Protein AF-A0A6A1VA29-F1 (afdb_monomer_lite)

InterPro domains:
  IPR002156 Ribonuclease H domain [PF13456] (12-75)

Radius of gyration: 12.93 Å; chains: 1; bounding box: 32×29×26 Å

Foldseek 3Di:
DDDDDDPFWDKQKEFAADPPPRDGPDMDIDIGGDDDPVVSPLVNQVRNVVVCVVVVQQAEEAEDCDPVSQVVDVVVDDPRYHYDYD

pLDDT: mean 78.55, std 12.84, range [26.84, 91.81]

Sequence (86 aa):
MDIAIRETFRVAAAVLRNTHHGVAVGAVVQKVAATLPVEGEALAAQLGAAEAKKCEWRQVVLESDSVQVVRAVNSFPRWWISVSAT

Structure (mmCIF, N/CA/C/O backbone):
data_AF-A0A6A1VA29-F1
#
_entry.id   AF-A0A6A1VA29-F1
#
loop_
_atom_site.group_PDB
_atom_site.id
_atom_site.type_symbol
_atom_site.label_atom_id
_atom_site.label_alt_id
_atom_site.label_comp_id
_atom_site.label_asym_id
_atom_site.label_entity_id
_atom_site.label_seq_id
_atom_site.pdbx_PDB_ins_code
_atom_site.Cartn_x
_atom_site.Cartn_y
_atom_site.Cartn_z
_atom_site.occupancy
_atom_site.B_iso_or_equiv
_atom_site.auth_seq_id
_atom_site.auth_comp_id
_atom_site.auth_asym_id
_atom_site.auth_atom_id
_atom_site.pdbx_PDB_model_num
ATOM 1 N N . MET A 1 1 ? 2.443 15.480 -1.757 1.00 26.84 1 MET A N 1
ATOM 2 C CA . MET A 1 1 ? 1.645 16.139 -0.707 1.00 26.84 1 MET A CA 1
ATOM 3 C C . MET A 1 1 ? 0.190 15.912 -1.070 1.00 26.84 1 MET A C 1
ATOM 5 O O . MET A 1 1 ? -0.214 16.398 -2.116 1.00 26.84 1 MET A O 1
ATOM 9 N N . ASP A 1 2 ? -0.544 15.116 -0.292 1.00 38.31 2 ASP A N 1
ATOM 10 C CA . ASP A 1 2 ? -1.972 14.860 -0.524 1.00 38.31 2 ASP A CA 1
ATOM 11 C C . ASP A 1 2 ? -2.770 15.614 0.547 1.00 38.31 2 ASP A C 1
ATOM 13 O O . ASP A 1 2 ? -2.609 15.362 1.740 1.00 38.31 2 ASP A O 1
ATOM 17 N N . ILE A 1 3 ? -3.582 16.591 0.134 1.00 28.66 3 ILE A N 1
ATOM 18 C CA . ILE A 1 3 ? -4.493 17.321 1.026 1.00 28.66 3 ILE A CA 1
ATOM 19 C C . ILE A 1 3 ? -5.917 16.887 0.677 1.00 28.66 3 ILE A C 1
ATOM 21 O O . ILE A 1 3 ? -6.458 17.288 -0.351 1.00 28.66 3 ILE A O 1
ATOM 25 N N . ALA A 1 4 ? -6.543 16.095 1.551 1.00 50.03 4 ALA A N 1
ATOM 26 C CA . ALA A 1 4 ? -7.962 15.755 1.467 1.00 50.03 4 ALA A CA 1
ATOM 27 C C . ALA A 1 4 ? -8.682 16.161 2.765 1.00 50.03 4 ALA A C 1
ATOM 29 O O . ALA A 1 4 ? -8.528 15.521 3.805 1.00 50.03 4 ALA A O 1
ATOM 30 N N . ILE A 1 5 ? -9.483 17.230 2.698 1.00 47.31 5 ILE A N 1
ATOM 31 C CA . ILE A 1 5 ? -10.348 17.692 3.796 1.00 47.31 5 ILE A CA 1
ATOM 32 C C . ILE A 1 5 ? -11.767 17.167 3.541 1.00 47.31 5 ILE A C 1
ATOM 34 O O . ILE A 1 5 ? -12.459 17.620 2.627 1.00 47.31 5 ILE A O 1
ATOM 38 N N . ARG A 1 6 ? -12.200 16.180 4.332 1.00 60.16 6 ARG A N 1
ATOM 39 C CA . ARG A 1 6 ? -13.570 15.643 4.350 1.00 60.16 6 ARG A CA 1
ATOM 40 C C . ARG A 1 6 ? -13.940 15.329 5.799 1.00 60.16 6 ARG A C 1
ATOM 42 O O . ARG A 1 6 ? -13.215 14.610 6.473 1.00 60.16 6 ARG A O 1
ATOM 49 N N . GLU A 1 7 ? -15.059 15.869 6.271 1.00 61.12 7 GLU A N 1
ATOM 50 C CA . GLU A 1 7 ? -15.452 15.807 7.690 1.00 61.12 7 GLU A CA 1
ATOM 51 C C . GLU A 1 7 ? -15.902 14.412 8.149 1.00 61.12 7 GLU A C 1
ATOM 53 O O . GLU A 1 7 ? -15.871 14.108 9.336 1.00 61.12 7 GLU A O 1
ATOM 58 N N . THR A 1 8 ? -16.305 13.541 7.220 1.00 74.62 8 THR A N 1
ATOM 59 C CA . THR A 1 8 ? -17.000 12.283 7.543 1.00 74.62 8 THR A CA 1
ATOM 60 C C . THR A 1 8 ? -16.243 11.017 7.151 1.00 74.62 8 THR A C 1
ATOM 62 O O . THR A 1 8 ? -16.671 9.916 7.495 1.00 74.62 8 THR A O 1
ATOM 65 N N . PHE A 1 9 ? -15.134 11.132 6.419 1.00 74.94 9 PHE A N 1
ATOM 66 C CA . PHE A 1 9 ? -14.366 9.978 5.960 1.00 74.94 9 PHE A CA 1
ATOM 67 C C . PHE A 1 9 ? -12.906 10.331 5.700 1.00 74.94 9 PHE A C 1
ATOM 69 O O . PHE A 1 9 ? -12.566 11.477 5.410 1.00 74.94 9 PHE A O 1
ATOM 76 N N . ARG A 1 10 ? -12.050 9.313 5.755 1.00 75.50 10 ARG A N 1
ATOM 77 C CA . ARG A 1 10 ? -10.646 9.395 5.347 1.00 75.50 10 ARG A CA 1
ATOM 78 C C . ARG A 1 10 ? -10.445 8.599 4.059 1.00 75.50 10 ARG A C 1
ATOM 80 O O . ARG A 1 10 ? -11.309 7.825 3.638 1.00 75.50 10 ARG A O 1
ATOM 87 N N . VAL A 1 11 ? -9.311 8.820 3.409 1.00 80.56 11 VAL A N 1
ATOM 88 C CA . VAL A 1 11 ? -8.926 8.111 2.191 1.00 80.56 11 VAL A CA 1
ATOM 89 C C . VAL A 1 11 ? -7.573 7.468 2.442 1.00 80.56 11 VAL A C 1
ATOM 91 O O . VAL A 1 11 ? -6.627 8.161 2.798 1.00 80.56 11 VAL A O 1
ATOM 94 N N . ALA A 1 12 ? -7.500 6.152 2.264 1.00 82.56 12 ALA A N 1
ATOM 95 C CA . ALA A 1 12 ? -6.239 5.436 2.194 1.00 82.56 12 ALA A CA 1
ATOM 96 C C . ALA A 1 12 ? -5.849 5.329 0.719 1.00 82.56 12 ALA A C 1
ATOM 98 O O . ALA A 1 12 ? -6.624 4.820 -0.095 1.00 82.56 12 ALA A O 1
ATOM 99 N N . ALA A 1 13 ? -4.672 5.836 0.375 1.00 85.56 13 ALA A N 1
ATOM 100 C CA . ALA A 1 13 ? -4.157 5.824 -0.983 1.00 85.56 13 ALA A CA 1
ATOM 101 C C . ALA A 1 13 ? -2.739 5.262 -0.988 1.00 85.56 13 ALA A C 1
ATOM 103 O O . ALA A 1 13 ? -1.933 5.587 -0.119 1.00 85.56 13 ALA A O 1
ATOM 104 N N . ALA A 1 14 ? -2.434 4.434 -1.981 1.00 87.56 14 ALA A N 1
ATOM 105 C CA . ALA A 1 14 ? -1.083 3.970 -2.244 1.00 87.56 14 ALA A CA 1
ATOM 106 C C . ALA A 1 14 ? -0.760 4.153 -3.723 1.00 87.56 14 ALA A C 1
ATOM 108 O O . ALA A 1 14 ? -1.564 3.816 -4.592 1.00 87.56 14 ALA A O 1
ATOM 109 N N . VAL A 1 15 ? 0.433 4.676 -3.996 1.00 90.00 15 VAL A N 1
ATOM 110 C CA . VAL A 1 15 ? 0.953 4.881 -5.349 1.00 90.00 15 VAL A CA 1
ATOM 111 C C . VAL A 1 15 ? 2.165 3.986 -5.532 1.00 90.00 15 VAL A C 1
ATOM 113 O O . VAL A 1 15 ? 3.116 4.043 -4.753 1.00 90.00 15 VAL A O 1
ATOM 116 N N . LEU A 1 16 ? 2.139 3.171 -6.579 1.00 90.00 16 LEU A N 1
ATOM 117 C CA . LEU A 1 16 ? 3.253 2.325 -6.965 1.00 90.00 16 LEU A CA 1
ATOM 118 C C . LEU A 1 16 ? 4.135 3.127 -7.906 1.00 90.00 16 LEU A C 1
ATOM 12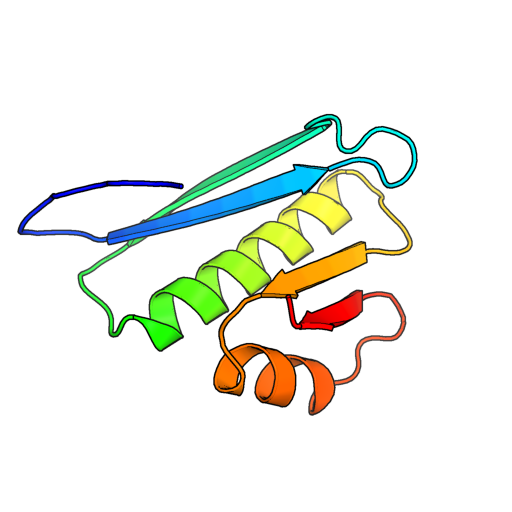0 O O . LEU A 1 16 ? 3.674 3.598 -8.946 1.00 90.00 16 LEU A O 1
ATOM 124 N N . ARG A 1 17 ? 5.406 3.271 -7.545 1.00 91.06 17 ARG A N 1
ATOM 125 C CA . ARG A 1 17 ? 6.404 3.962 -8.358 1.00 91.06 17 ARG A CA 1
ATOM 126 C C . ARG A 1 17 ? 7.472 2.977 -8.798 1.00 91.06 17 ARG A C 1
ATOM 128 O O . ARG A 1 17 ? 7.875 2.114 -8.021 1.00 91.06 17 ARG A O 1
ATOM 135 N N . ASN A 1 18 ? 7.929 3.098 -10.040 1.00 87.62 18 ASN A N 1
ATOM 136 C CA . ASN A 1 18 ? 9.091 2.336 -10.477 1.00 87.62 18 ASN A CA 1
ATOM 137 C C . ASN A 1 18 ? 10.370 2.883 -9.822 1.00 87.62 18 ASN A C 1
ATOM 139 O O . ASN A 1 18 ? 10.500 4.077 -9.560 1.00 87.62 18 ASN A O 1
ATOM 143 N N . THR A 1 19 ? 11.331 2.001 -9.563 1.00 83.19 19 THR A N 1
ATOM 144 C CA . THR A 1 19 ? 12.553 2.357 -8.827 1.00 83.19 19 THR A CA 1
ATOM 145 C C . THR A 1 19 ? 13.499 3.243 -9.639 1.00 83.19 19 THR A C 1
ATOM 147 O O . THR A 1 19 ? 14.246 4.027 -9.073 1.00 83.19 19 THR A O 1
ATOM 150 N N . HIS A 1 20 ? 13.484 3.122 -10.970 1.00 82.44 20 HIS A N 1
ATOM 151 C CA . HIS A 1 20 ? 14.473 3.773 -11.835 1.00 82.44 20 HIS A CA 1
ATOM 152 C C . HIS A 1 20 ? 14.191 5.260 -12.084 1.00 82.44 20 HIS A C 1
ATOM 154 O O . HIS A 1 20 ? 15.122 6.051 -12.201 1.00 82.44 20 HIS A O 1
ATOM 160 N N . HIS A 1 21 ? 12.915 5.643 -12.179 1.00 85.25 21 HIS A N 1
ATOM 161 C CA . HIS A 1 21 ? 12.516 7.003 -12.553 1.00 85.25 21 HIS A CA 1
ATOM 162 C C . HIS A 1 21 ? 11.473 7.608 -11.605 1.00 85.25 21 HIS A C 1
ATOM 164 O O . HIS A 1 21 ? 11.031 8.732 -11.829 1.00 85.25 21 HIS A O 1
ATOM 170 N N . GLY A 1 22 ? 11.042 6.873 -10.572 1.00 85.62 22 GLY A N 1
ATOM 171 C CA . GLY A 1 22 ? 9.978 7.311 -9.668 1.00 85.62 22 GLY A CA 1
ATOM 172 C C . GLY A 1 22 ? 8.618 7.468 -10.356 1.00 85.62 22 GLY A C 1
ATOM 173 O O . GLY A 1 22 ? 7.719 8.089 -9.791 1.00 85.62 22 GLY A O 1
ATOM 174 N N . VAL A 1 23 ? 8.454 6.932 -11.571 1.00 91.81 23 VAL A N 1
ATOM 175 C CA . VAL A 1 23 ? 7.230 7.090 -12.367 1.00 91.81 23 VAL A CA 1
ATOM 176 C C . VAL A 1 23 ? 6.124 6.259 -11.737 1.00 91.81 23 VAL A C 1
ATOM 178 O O . VAL A 1 23 ? 6.328 5.079 -11.445 1.00 91.81 23 VAL A O 1
ATOM 181 N N . ALA A 1 24 ? 4.953 6.867 -11.550 1.00 91.00 24 ALA A N 1
ATOM 182 C CA . ALA A 1 24 ? 3.769 6.160 -11.089 1.00 91.00 24 ALA A CA 1
ATOM 183 C C . ALA A 1 24 ? 3.342 5.116 -12.134 1.00 91.00 24 ALA A C 1
ATOM 185 O O . ALA A 1 24 ? 3.015 5.457 -13.268 1.00 91.00 24 ALA A O 1
ATOM 186 N N . VAL A 1 25 ? 3.359 3.843 -11.744 1.00 90.88 25 VAL A N 1
ATOM 187 C CA . VAL A 1 25 ? 2.968 2.691 -12.577 1.00 90.88 25 VAL A CA 1
ATOM 188 C C . VAL A 1 25 ? 1.634 2.085 -12.143 1.00 90.88 25 VAL A C 1
ATOM 190 O O . VAL A 1 25 ? 1.100 1.211 -12.818 1.00 90.88 25 VAL A O 1
ATOM 193 N N . GLY A 1 26 ? 1.086 2.551 -11.022 1.00 88.31 26 GLY A N 1
ATOM 194 C CA . GLY A 1 26 ? -0.208 2.132 -10.507 1.00 88.31 26 GLY A CA 1
ATOM 195 C C . GLY A 1 26 ? -0.605 2.943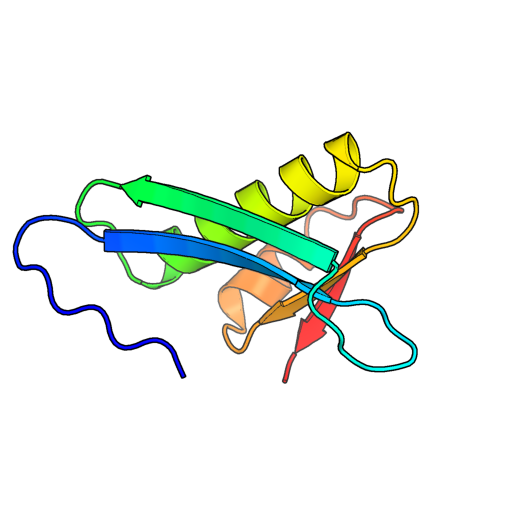 -9.282 1.00 88.31 26 GLY A C 1
ATOM 196 O O . GLY A 1 26 ? 0.232 3.587 -8.645 1.00 88.31 26 GLY A O 1
ATOM 197 N N . ALA A 1 27 ? -1.889 2.911 -8.950 1.00 91.31 27 ALA A N 1
ATOM 198 C CA . ALA A 1 27 ? -2.409 3.504 -7.731 1.00 91.31 27 ALA A CA 1
ATOM 199 C C . ALA A 1 27 ? -3.661 2.756 -7.279 1.00 91.31 27 ALA A C 1
ATOM 201 O O . ALA A 1 27 ? -4.442 2.275 -8.098 1.00 91.31 27 ALA A O 1
ATOM 202 N N . VAL A 1 28 ? -3.865 2.702 -5.969 1.00 90.06 28 VAL A N 1
ATOM 203 C CA . VAL A 1 28 ? -5.081 2.174 -5.355 1.00 90.06 28 VAL A CA 1
ATOM 204 C C . VAL A 1 28 ? -5.568 3.155 -4.305 1.00 90.06 28 VAL A C 1
ATOM 206 O O . VAL A 1 28 ? -4.778 3.730 -3.556 1.00 90.06 28 VAL A O 1
ATOM 209 N N . VAL A 1 29 ? -6.881 3.359 -4.268 1.00 90.06 29 VAL A N 1
ATOM 210 C CA . VAL A 1 29 ? -7.532 4.290 -3.351 1.00 90.06 29 VAL A CA 1
ATOM 211 C C . VAL A 1 29 ? -8.748 3.612 -2.743 1.00 90.06 29 VAL A C 1
ATOM 213 O O . VAL A 1 29 ? -9.554 3.010 -3.453 1.00 90.06 29 VAL A O 1
ATOM 216 N N . GLN A 1 30 ? -8.904 3.740 -1.430 1.00 86.94 30 GLN A N 1
ATOM 217 C CA . GLN A 1 30 ? -10.080 3.270 -0.715 1.00 86.94 30 GLN A CA 1
ATOM 218 C C . GLN A 1 30 ? -10.602 4.353 0.227 1.00 86.94 30 GLN A C 1
ATOM 220 O O . GLN A 1 30 ? -9.867 4.933 1.027 1.00 86.94 30 GLN A O 1
ATOM 225 N N . LYS A 1 31 ? -11.911 4.600 0.151 1.00 86.44 31 LYS A N 1
ATOM 226 C CA . LYS A 1 31 ? -12.632 5.401 1.140 1.00 86.44 31 LYS A CA 1
ATOM 227 C C . LYS A 1 31 ? -12.805 4.581 2.415 1.00 86.44 31 LYS A C 1
ATOM 229 O O . LYS A 1 31 ? -13.316 3.465 2.349 1.00 86.44 31 LYS A O 1
ATOM 234 N N . VAL A 1 32 ? -12.463 5.161 3.559 1.00 79.94 32 VAL A N 1
ATOM 235 C CA . VAL A 1 32 ? -12.642 4.527 4.867 1.00 79.94 32 VAL A CA 1
ATOM 236 C C . VAL A 1 32 ? -13.369 5.421 5.853 1.00 79.94 32 VAL A C 1
ATOM 238 O O . VAL A 1 32 ? -13.381 6.647 5.719 1.00 79.94 32 VAL A O 1
ATOM 241 N N . ALA A 1 33 ? -14.008 4.787 6.839 1.00 80.12 33 ALA A N 1
ATOM 242 C CA . ALA A 1 33 ? -14.563 5.490 7.989 1.00 80.12 33 ALA A CA 1
ATOM 243 C C . ALA A 1 33 ? -13.471 6.335 8.666 1.00 80.12 33 ALA A C 1
ATOM 245 O O . ALA A 1 33 ? -12.281 6.097 8.463 1.00 80.12 33 ALA A O 1
ATOM 246 N N . ALA A 1 34 ? -13.863 7.352 9.433 1.00 64.31 34 ALA A N 1
ATOM 247 C CA . ALA A 1 34 ? -12.906 8.178 10.157 1.00 64.31 34 ALA A CA 1
ATOM 248 C C . ALA A 1 34 ? -12.132 7.327 11.185 1.00 64.31 34 ALA A C 1
ATOM 250 O O . ALA A 1 34 ? -12.626 7.058 12.274 1.00 64.31 34 ALA A O 1
ATOM 251 N N . THR A 1 35 ? -10.936 6.886 10.801 1.00 68.69 35 THR A N 1
ATOM 252 C CA . THR A 1 35 ? -9.982 6.142 11.629 1.00 68.69 35 THR A CA 1
ATOM 253 C C . THR A 1 35 ? -8.909 7.080 12.184 1.00 68.69 35 THR A C 1
ATOM 255 O O . THR A 1 35 ? -8.783 8.233 11.749 1.00 68.69 35 THR A O 1
AT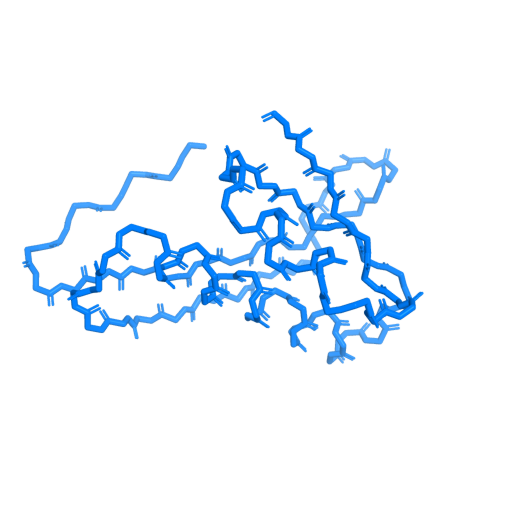OM 258 N N . LEU A 1 36 ? -8.111 6.594 13.139 1.00 77.62 36 LEU A N 1
ATOM 259 C CA . LEU A 1 36 ? -6.904 7.293 13.579 1.00 77.62 36 LEU A CA 1
ATOM 260 C C . LEU A 1 36 ? -5.917 7.438 12.398 1.00 77.62 36 LEU A C 1
ATOM 262 O O . LEU A 1 36 ? -5.903 6.581 11.511 1.00 77.62 36 LEU A O 1
ATOM 266 N N . PRO A 1 37 ? -5.064 8.483 12.366 1.00 75.88 37 PRO A N 1
ATOM 267 C CA . PRO A 1 37 ? -4.087 8.675 11.287 1.00 75.88 37 PRO A CA 1
ATOM 268 C C . PRO A 1 37 ? -3.221 7.435 11.014 1.00 75.88 37 PRO A C 1
ATOM 270 O O . PRO A 1 37 ? -3.143 6.980 9.875 1.00 75.88 37 PRO A O 1
ATOM 273 N N . VAL A 1 38 ? -2.693 6.814 12.074 1.00 79.69 38 VAL A N 1
ATOM 274 C CA . VAL A 1 38 ? -1.859 5.601 11.991 1.00 79.69 38 VAL A CA 1
ATOM 275 C C . VAL A 1 38 ? -2.598 4.400 11.387 1.00 79.69 38 VAL A C 1
ATOM 277 O O . VAL A 1 38 ? -2.010 3.596 10.668 1.00 79.69 38 VAL A O 1
ATOM 280 N N . GLU A 1 39 ? -3.905 4.280 11.630 1.00 77.56 39 GLU A N 1
ATOM 281 C CA . GLU A 1 39 ? -4.732 3.220 11.043 1.00 77.56 39 GLU A CA 1
ATOM 282 C C . GLU A 1 39 ? -4.931 3.457 9.541 1.00 77.56 39 GLU A C 1
ATOM 284 O O . GLU A 1 39 ? -4.933 2.509 8.756 1.00 77.56 39 GLU A O 1
ATOM 289 N N . GLY A 1 40 ? -5.048 4.724 9.128 1.00 79.75 40 GLY A N 1
ATOM 290 C CA . GLY A 1 40 ? -5.117 5.111 7.720 1.00 79.75 40 GLY A CA 1
ATOM 291 C C . GLY A 1 40 ? -3.827 4.794 6.961 1.00 79.75 40 GLY A C 1
ATOM 292 O O . GLY A 1 40 ? -3.882 4.253 5.858 1.00 79.75 40 GLY A O 1
ATOM 293 N N . GLU A 1 41 ? -2.671 5.065 7.566 1.00 81.50 41 GLU A N 1
ATOM 294 C CA . GLU A 1 41 ? -1.356 4.745 6.995 1.00 81.50 41 GLU A CA 1
ATOM 295 C C . GLU A 1 41 ? -1.120 3.231 6.917 1.00 81.50 41 GLU A C 1
ATOM 297 O O . GLU A 1 41 ? -0.678 2.721 5.886 1.00 81.50 41 GLU A O 1
ATOM 302 N N . ALA A 1 42 ? -1.471 2.487 7.972 1.00 81.56 42 ALA A N 1
ATOM 303 C CA . ALA A 1 42 ? -1.394 1.028 7.971 1.00 81.56 42 ALA A CA 1
ATOM 304 C C . ALA A 1 42 ? -2.291 0.414 6.882 1.00 81.56 42 ALA A C 1
ATOM 306 O O . ALA A 1 42 ? -1.887 -0.522 6.186 1.00 81.56 42 ALA A O 1
ATOM 307 N N . LEU A 1 43 ? -3.489 0.969 6.683 1.00 84.44 43 LEU A N 1
ATOM 308 C CA . LEU A 1 43 ? -4.382 0.532 5.619 1.00 84.44 43 LEU A CA 1
ATOM 309 C C . LEU A 1 43 ? -3.843 0.885 4.228 1.00 84.44 43 LEU A C 1
ATOM 311 O O . LEU A 1 43 ? -3.899 0.050 3.326 1.00 84.44 43 LEU A O 1
ATOM 315 N N . ALA A 1 44 ? -3.300 2.089 4.042 1.00 85.56 44 ALA A N 1
ATOM 316 C CA . ALA A 1 44 ? -2.654 2.483 2.793 1.00 85.56 44 ALA A CA 1
ATOM 317 C C . ALA A 1 44 ? -1.499 1.530 2.450 1.00 85.56 44 ALA A C 1
ATOM 319 O O . ALA A 1 44 ? -1.409 1.043 1.322 1.00 85.56 44 ALA A O 1
ATOM 320 N N . ALA A 1 45 ? -0.683 1.172 3.443 1.00 84.75 45 ALA A N 1
ATOM 321 C CA . ALA A 1 45 ? 0.383 0.192 3.296 1.00 84.75 45 ALA A CA 1
ATOM 322 C C . ALA A 1 45 ? -0.138 -1.186 2.856 1.00 84.75 45 ALA A C 1
ATOM 324 O O . ALA A 1 45 ? 0.385 -1.789 1.913 1.00 84.75 45 ALA A O 1
ATOM 325 N N . GLN A 1 46 ? -1.206 -1.672 3.494 1.00 84.75 46 GLN A N 1
ATOM 326 C CA . GLN A 1 46 ? -1.844 -2.939 3.137 1.00 84.75 46 GLN A CA 1
ATOM 327 C C . GLN A 1 46 ? -2.412 -2.920 1.710 1.00 84.75 46 GLN A C 1
ATOM 329 O O . GLN A 1 46 ? -2.235 -3.888 0.965 1.00 84.75 46 GLN A O 1
ATOM 334 N N . LEU A 1 47 ? -3.078 -1.831 1.322 1.00 87.69 47 LEU A N 1
ATOM 335 C CA . LEU A 1 47 ? -3.640 -1.652 -0.015 1.00 87.69 47 LEU A CA 1
ATOM 336 C C . LEU A 1 47 ? -2.549 -1.622 -1.081 1.00 87.69 47 LEU A C 1
ATOM 338 O O . LEU A 1 47 ? -2.651 -2.349 -2.067 1.00 87.69 47 LEU A O 1
ATOM 342 N N . GLY A 1 48 ? -1.485 -0.849 -0.860 1.00 88.50 48 GLY A N 1
ATOM 343 C CA . GLY A 1 48 ? -0.342 -0.781 -1.767 1.00 88.50 48 GLY A CA 1
ATOM 344 C C . GLY A 1 48 ? 0.322 -2.140 -1.968 1.00 88.50 48 GLY A C 1
ATOM 345 O O . GLY A 1 48 ? 0.575 -2.540 -3.102 1.00 88.50 48 GLY A O 1
ATOM 346 N N . ALA A 1 49 ? 0.526 -2.900 -0.889 1.00 85.31 49 ALA A N 1
ATOM 347 C CA . ALA A 1 49 ? 1.073 -4.252 -0.969 1.00 85.31 49 ALA A CA 1
ATOM 348 C C . ALA A 1 49 ? 0.153 -5.216 -1.740 1.00 85.31 49 ALA A C 1
ATOM 350 O O . ALA A 1 49 ? 0.624 -6.025 -2.543 1.00 85.31 49 ALA A O 1
ATOM 351 N N . ALA A 1 50 ? -1.162 -5.144 -1.508 1.00 87.62 50 ALA A N 1
ATOM 352 C CA . ALA A 1 50 ? -2.133 -5.965 -2.223 1.00 87.62 50 ALA A CA 1
ATOM 353 C C . ALA A 1 50 ? -2.166 -5.630 -3.720 1.00 87.62 50 ALA A C 1
ATOM 355 O O . ALA A 1 50 ? -2.195 -6.540 -4.547 1.00 87.62 50 ALA A O 1
ATOM 356 N N . GLU A 1 51 ? -2.120 -4.346 -4.068 1.00 89.81 51 GLU A N 1
ATOM 357 C CA . GLU A 1 51 ? -2.098 -3.893 -5.456 1.00 89.81 51 GLU A CA 1
ATOM 358 C C . GLU A 1 51 ? -0.797 -4.288 -6.157 1.00 89.81 51 GLU A C 1
ATOM 360 O O . GLU A 1 51 ? -0.828 -4.844 -7.252 1.00 89.81 51 GLU A O 1
ATOM 365 N N . ALA A 1 52 ? 0.346 -4.139 -5.485 1.00 87.81 52 ALA A N 1
ATOM 366 C CA . ALA A 1 52 ? 1.628 -4.573 -6.027 1.00 87.81 52 ALA A CA 1
ATOM 367 C C . ALA A 1 52 ? 1.659 -6.078 -6.316 1.00 87.81 52 ALA A C 1
ATOM 369 O O . ALA A 1 52 ? 2.180 -6.500 -7.348 1.00 87.81 52 ALA A O 1
ATOM 370 N N . LYS A 1 53 ? 1.027 -6.883 -5.453 1.00 87.12 53 LYS A N 1
ATOM 371 C CA . LYS A 1 53 ? 0.861 -8.318 -5.689 1.00 87.12 53 LYS A CA 1
ATOM 372 C C . LYS A 1 53 ? -0.009 -8.610 -6.918 1.00 87.12 53 LYS A C 1
ATOM 374 O O . LYS A 1 53 ? 0.329 -9.518 -7.670 1.00 87.12 53 LYS A O 1
ATOM 379 N N . LYS A 1 54 ? -1.109 -7.875 -7.131 1.00 89.38 54 LYS A N 1
ATOM 380 C CA . LYS A 1 54 ? -1.959 -8.038 -8.330 1.00 89.38 54 LYS A CA 1
ATOM 381 C C . LYS A 1 54 ? -1.215 -7.684 -9.615 1.00 89.38 54 LYS A C 1
ATOM 383 O O . LYS A 1 54 ? -1.426 -8.335 -10.627 1.00 89.38 54 LYS A O 1
ATOM 388 N N . CYS A 1 55 ? -0.341 -6.685 -9.557 1.00 86.50 55 CYS A N 1
ATOM 389 C CA . CYS A 1 55 ? 0.524 -6.292 -10.667 1.00 86.50 55 CYS A CA 1
ATOM 390 C C . CYS A 1 55 ? 1.782 -7.175 -10.806 1.00 86.50 55 CYS A C 1
ATOM 392 O O . CYS A 1 55 ? 2.689 -6.816 -11.550 1.00 86.50 55 CYS A O 1
ATOM 394 N N . GLU A 1 56 ? 1.856 -8.299 -10.084 1.00 88.69 56 GLU A N 1
ATOM 395 C CA . GLU A 1 56 ? 2.943 -9.286 -10.154 1.00 88.69 56 GLU A CA 1
ATOM 396 C C . GLU A 1 56 ? 4.343 -8.746 -9.795 1.00 88.69 56 GLU A C 1
ATOM 398 O O . GLU A 1 56 ? 5.370 -9.331 -10.160 1.00 88.69 56 GLU A O 1
ATOM 403 N N . TRP A 1 57 ? 4.418 -7.664 -9.012 1.00 86.62 57 TRP A N 1
ATOM 404 C CA . TRP A 1 57 ? 5.695 -7.156 -8.510 1.00 86.62 57 TRP A CA 1
ATOM 405 C C . TRP A 1 57 ? 6.274 -8.105 -7.459 1.00 86.62 57 TRP A C 1
ATOM 407 O O . TRP A 1 57 ? 5.647 -8.414 -6.446 1.00 86.62 57 TRP A O 1
ATOM 417 N N . ARG A 1 58 ? 7.508 -8.562 -7.695 1.00 83.44 58 ARG A N 1
ATOM 418 C CA . ARG A 1 58 ? 8.199 -9.536 -6.828 1.00 83.44 58 ARG A CA 1
ATOM 419 C C . ARG A 1 58 ? 8.892 -8.911 -5.624 1.00 83.44 58 ARG A C 1
ATOM 421 O O . ARG A 1 58 ? 9.170 -9.614 -4.658 1.00 83.44 58 ARG A O 1
ATOM 428 N N . GLN A 1 59 ? 9.213 -7.626 -5.709 1.00 84.69 59 GLN A N 1
ATOM 429 C CA . GLN A 1 59 ? 9.864 -6.865 -4.652 1.00 84.69 59 GLN A CA 1
ATOM 430 C C . GLN A 1 59 ? 9.245 -5.478 -4.596 1.00 84.69 59 GLN A C 1
ATOM 432 O O . GLN A 1 59 ? 9.116 -4.812 -5.623 1.00 84.69 59 GLN A O 1
ATOM 437 N N . VAL A 1 60 ? 8.854 -5.066 -3.396 1.00 84.44 60 VAL A N 1
ATOM 438 C CA . VAL A 1 60 ? 8.216 -3.774 -3.157 1.00 84.44 60 VAL A CA 1
ATOM 439 C C . VAL A 1 60 ? 8.923 -3.106 -1.993 1.00 84.44 60 VAL A C 1
ATOM 441 O O . VAL A 1 60 ? 9.094 -3.723 -0.942 1.00 84.44 60 VAL A O 1
ATOM 444 N N . VAL A 1 61 ? 9.308 -1.847 -2.188 1.00 86.25 61 VAL A N 1
ATOM 445 C CA . VAL A 1 61 ? 9.739 -0.967 -1.103 1.00 86.25 61 VAL A CA 1
ATOM 446 C C . VAL A 1 61 ? 8.538 -0.127 -0.705 1.00 86.25 61 VAL A C 1
ATOM 448 O O . VAL A 1 61 ? 7.978 0.598 -1.527 1.00 86.25 61 VAL A O 1
ATOM 451 N N . LEU A 1 62 ? 8.122 -0.249 0.546 1.00 84.62 62 LEU A N 1
ATOM 452 C CA . LEU A 1 62 ? 7.120 0.617 1.136 1.00 84.62 62 LEU A CA 1
ATOM 453 C C . LEU A 1 62 ? 7.814 1.852 1.702 1.00 84.62 62 LEU A C 1
ATOM 455 O O . LEU A 1 62 ? 8.701 1.726 2.541 1.00 84.62 62 LEU A O 1
ATOM 459 N N . GLU A 1 63 ? 7.410 3.031 1.253 1.00 84.38 63 GLU A N 1
ATOM 460 C CA . GLU A 1 63 ? 7.879 4.302 1.805 1.00 84.38 63 GLU A CA 1
ATOM 461 C C . GLU A 1 63 ? 6.818 4.844 2.762 1.00 84.38 63 GLU A C 1
ATOM 463 O O . GLU A 1 63 ? 5.644 4.942 2.398 1.00 84.38 63 GLU A O 1
ATOM 468 N N . SER A 1 64 ? 7.216 5.159 3.993 1.00 81.38 64 SER A N 1
ATOM 469 C CA . SER A 1 64 ? 6.337 5.774 4.988 1.00 81.38 64 SER A CA 1
ATOM 470 C C . SER A 1 64 ? 7.138 6.684 5.913 1.00 81.38 64 SER A C 1
ATOM 472 O O . SER A 1 64 ? 8.235 6.336 6.343 1.00 81.38 64 SER A O 1
ATOM 474 N N . ASP A 1 65 ? 6.562 7.834 6.243 1.00 82.56 65 ASP A N 1
ATOM 475 C CA . ASP A 1 65 ? 7.033 8.776 7.265 1.00 82.56 65 ASP A CA 1
ATOM 476 C C . ASP A 1 65 ? 6.627 8.350 8.692 1.00 82.56 65 ASP A C 1
ATOM 478 O O . ASP A 1 65 ? 7.120 8.874 9.694 1.00 82.56 65 ASP A O 1
ATOM 482 N N . SER A 1 66 ? 5.762 7.344 8.811 1.00 81.00 66 SER A N 1
ATOM 483 C CA . SER A 1 66 ? 5.264 6.843 10.0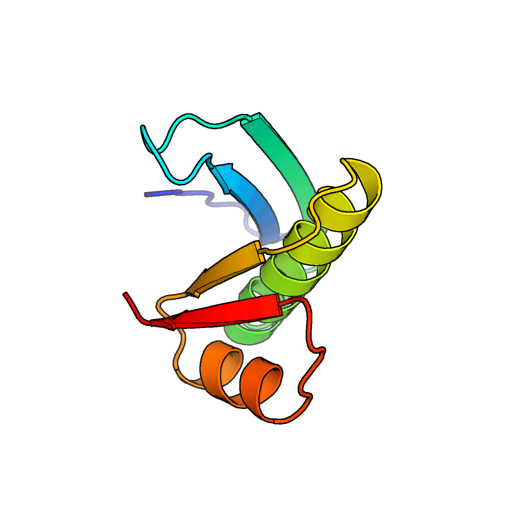83 1.00 81.00 66 SER A CA 1
ATOM 484 C C . SER A 1 66 ? 6.148 5.746 10.654 1.00 81.00 66 SER A C 1
ATOM 486 O O . SER A 1 66 ? 6.071 4.571 10.286 1.00 81.00 66 SER A O 1
ATOM 488 N N . VAL A 1 67 ? 6.956 6.109 11.652 1.00 83.00 67 VAL A N 1
ATOM 489 C CA . VAL A 1 67 ? 7.823 5.169 12.387 1.00 83.00 67 VAL A CA 1
ATOM 490 C C . VAL A 1 67 ? 7.037 3.970 12.938 1.00 83.00 67 VAL A C 1
ATOM 492 O O . VAL A 1 67 ? 7.562 2.857 13.001 1.00 83.00 67 VAL A O 1
ATOM 495 N N . GLN A 1 68 ? 5.779 4.174 13.336 1.00 82.06 68 GLN A N 1
ATOM 496 C CA . GLN A 1 68 ? 4.912 3.121 13.870 1.00 82.06 68 GLN A CA 1
ATOM 497 C C . GLN A 1 68 ? 4.551 2.094 12.792 1.00 82.0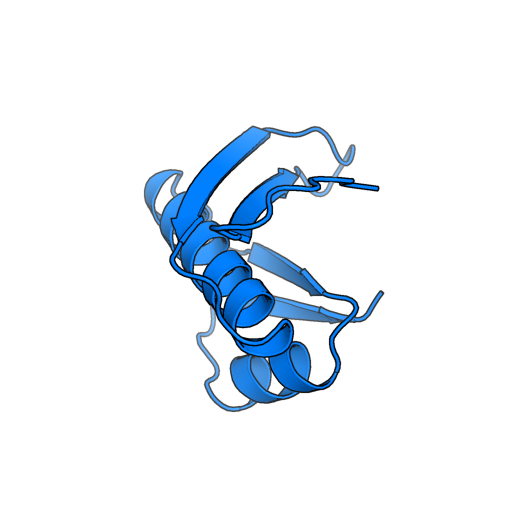6 68 GLN A C 1
ATOM 499 O O . GLN A 1 68 ? 4.681 0.893 13.033 1.00 82.06 68 GLN A O 1
ATOM 504 N N . VAL A 1 69 ? 4.182 2.555 11.595 1.00 77.81 69 VAL A N 1
ATOM 505 C CA . VAL A 1 69 ? 3.882 1.684 10.450 1.00 77.81 69 VAL A CA 1
ATOM 506 C C . VAL A 1 69 ? 5.136 0.957 9.980 1.00 77.81 69 VAL A C 1
ATOM 508 O O . VAL A 1 69 ? 5.097 -0.258 9.789 1.00 77.81 69 VAL A O 1
ATOM 511 N N . VAL A 1 70 ? 6.274 1.653 9.898 1.00 80.56 70 VAL A N 1
ATOM 512 C CA . VAL A 1 70 ? 7.566 1.042 9.544 1.00 80.56 70 VAL A CA 1
ATOM 513 C C . VAL A 1 70 ? 7.915 -0.096 10.504 1.00 80.56 70 VAL A C 1
ATOM 515 O O . VAL A 1 70 ? 8.241 -1.203 10.074 1.00 80.56 70 VAL A O 1
ATOM 518 N N . ARG A 1 71 ? 7.799 0.138 11.817 1.00 82.06 71 ARG A N 1
ATOM 519 C CA . ARG A 1 71 ? 8.050 -0.893 12.835 1.00 82.06 71 ARG A CA 1
ATOM 520 C C . ARG A 1 71 ? 7.067 -2.051 12.738 1.00 82.06 71 ARG A C 1
ATOM 522 O O . ARG A 1 71 ? 7.494 -3.199 12.840 1.00 82.06 71 ARG A O 1
ATOM 529 N N . ALA A 1 72 ? 5.781 -1.769 12.543 1.00 79.06 72 ALA A N 1
ATOM 530 C CA . ALA A 1 72 ? 4.751 -2.794 12.444 1.00 79.06 72 ALA A CA 1
ATOM 531 C C . ALA A 1 72 ? 5.005 -3.724 11.250 1.00 79.06 72 ALA A C 1
ATOM 533 O O . ALA A 1 72 ? 5.037 -4.940 11.422 1.00 79.06 72 ALA A O 1
ATOM 534 N N . VAL A 1 73 ? 5.272 -3.173 10.063 1.00 75.88 73 VAL A N 1
ATOM 535 C CA . VAL A 1 73 ? 5.541 -3.981 8.865 1.00 75.88 73 VAL A CA 1
ATOM 536 C C . VAL A 1 73 ? 6.850 -4.765 9.006 1.00 75.88 73 VAL A C 1
ATOM 538 O O . VAL A 1 73 ? 6.879 -5.954 8.696 1.00 75.88 73 VAL A O 1
ATOM 541 N N . ASN A 1 74 ? 7.907 -4.155 9.553 1.00 76.75 74 ASN A N 1
ATOM 542 C CA . ASN A 1 74 ? 9.181 -4.847 9.785 1.00 76.75 74 ASN A CA 1
ATOM 543 C C . ASN A 1 74 ? 9.082 -5.963 10.842 1.00 76.75 74 ASN A C 1
ATOM 545 O O . ASN A 1 74 ? 9.846 -6.925 10.788 1.00 76.75 74 ASN A O 1
ATOM 549 N N . SER A 1 75 ? 8.135 -5.867 11.781 1.00 78.12 75 SER A N 1
ATOM 550 C CA . SER A 1 75 ? 7.888 -6.899 12.802 1.00 78.12 75 SER A CA 1
ATOM 551 C C . SER A 1 75 ? 7.144 -8.123 12.253 1.00 78.12 75 SER A C 1
ATOM 553 O O . SER A 1 75 ? 7.172 -9.183 12.873 1.00 78.12 75 SER A O 1
ATOM 555 N N . PHE A 1 76 ? 6.512 -8.007 11.080 1.00 69.31 76 PHE A N 1
ATOM 556 C CA . PHE A 1 76 ? 5.859 -9.107 10.366 1.00 69.31 76 PHE A CA 1
ATOM 557 C C . PHE A 1 76 ? 6.550 -9.355 9.017 1.00 69.31 76 PHE A C 1
ATOM 559 O O . PHE A 1 76 ? 5.965 -9.080 7.964 1.00 69.31 76 PHE A O 1
ATOM 566 N N . PRO A 1 77 ? 7.795 -9.873 9.016 1.00 59.59 77 PRO A N 1
ATOM 567 C CA . PRO A 1 77 ? 8.599 -9.961 7.808 1.00 59.59 77 PRO A CA 1
ATOM 568 C C . PRO A 1 77 ? 7.927 -10.853 6.762 1.00 59.59 77 PRO A C 1
ATOM 570 O O . PRO A 1 77 ? 7.817 -12.071 6.909 1.00 59.59 77 PRO A O 1
ATOM 573 N N . ARG A 1 78 ? 7.507 -10.228 5.661 1.00 68.62 78 ARG A N 1
ATOM 574 C CA . ARG A 1 78 ? 7.196 -10.904 4.402 1.00 68.62 78 ARG A CA 1
ATOM 575 C C . ARG A 1 78 ? 8.376 -10.679 3.476 1.00 68.62 78 ARG A C 1
ATOM 577 O O . ARG A 1 78 ? 8.655 -9.543 3.127 1.00 68.62 78 ARG A O 1
ATOM 584 N N . TRP A 1 79 ? 9.042 -11.749 3.045 1.00 65.00 79 TRP A N 1
ATOM 585 C CA . TRP A 1 79 ? 10.326 -11.691 2.322 1.00 65.00 79 TRP A CA 1
ATOM 586 C C . TRP A 1 79 ? 10.318 -10.910 0.990 1.00 65.00 79 TRP A C 1
ATOM 588 O O . TRP A 1 79 ? 11.368 -10.727 0.387 1.00 65.00 79 TRP A O 1
ATOM 598 N N . TRP A 1 80 ? 9.151 -10.461 0.522 1.00 71.56 80 TRP A N 1
ATOM 599 C CA . TRP A 1 80 ? 8.961 -9.710 -0.722 1.00 71.56 80 TRP A CA 1
ATOM 600 C C . TRP A 1 80 ? 8.581 -8.230 -0.513 1.00 71.56 80 TRP A C 1
ATOM 602 O O . TRP A 1 80 ? 8.499 -7.486 -1.491 1.00 71.56 80 TRP A O 1
ATOM 612 N N . ILE A 1 81 ? 8.365 -7.793 0.735 1.00 76.06 81 ILE A N 1
ATOM 613 C CA . ILE A 1 81 ? 8.116 -6.389 1.094 1.00 76.06 81 ILE A CA 1
ATOM 614 C C . ILE A 1 81 ? 9.241 -5.930 2.017 1.00 76.06 81 ILE A C 1
ATOM 616 O O . ILE A 1 81 ? 9.436 -6.502 3.089 1.00 76.06 81 ILE A O 1
ATOM 620 N N . SER A 1 82 ? 9.950 -4.879 1.624 1.00 73.88 82 SER A N 1
ATOM 621 C CA . SER A 1 82 ? 10.839 -4.123 2.505 1.00 73.88 82 SER A CA 1
ATOM 622 C C . SER A 1 82 ? 10.233 -2.752 2.785 1.00 73.88 82 SER A C 1
ATOM 624 O O . SER A 1 82 ? 9.419 -2.255 2.009 1.00 73.88 82 SER A O 1
ATOM 626 N N . VAL A 1 83 ? 10.597 -2.136 3.909 1.00 72.81 83 VAL A N 1
ATOM 627 C CA . VAL A 1 83 ? 10.119 -0.796 4.264 1.00 72.81 83 VAL A CA 1
ATOM 628 C C . VAL A 1 83 ? 11.295 0.145 4.444 1.00 72.81 83 VAL A C 1
ATOM 630 O O . VAL A 1 83 ? 12.255 -0.190 5.137 1.00 72.81 83 VAL A O 1
ATOM 633 N N . SER A 1 84 ? 11.194 1.325 3.840 1.00 71.88 84 SER A N 1
ATOM 634 C CA . SER A 1 84 ? 12.124 2.436 4.001 1.00 71.88 84 SER A CA 1
ATOM 635 C C . SER A 1 84 ? 11.406 3.598 4.682 1.00 71.88 84 SER A C 1
ATOM 637 O O . SER A 1 84 ? 10.287 3.947 4.303 1.00 71.88 84 SER A O 1
ATOM 639 N N . ALA A 1 85 ? 12.048 4.192 5.686 1.00 70.50 85 ALA A N 1
ATOM 640 C CA . ALA A 1 85 ? 11.596 5.454 6.259 1.00 70.50 85 ALA A CA 1
ATOM 641 C C . ALA A 1 85 ? 12.170 6.606 5.424 1.00 70.50 85 ALA A C 1
ATOM 643 O O . ALA A 1 85 ? 13.351 6.567 5.068 1.00 70.50 85 ALA A O 1
ATOM 644 N N . THR A 1 86 ? 11.337 7.592 5.103 1.00 61.38 86 THR A N 1
ATOM 645 C CA . THR A 1 86 ? 11.72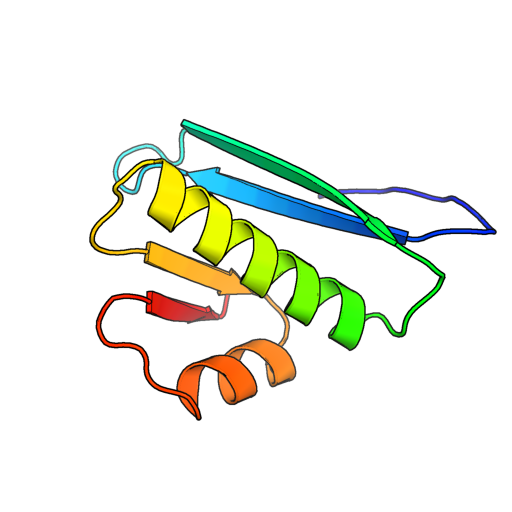5 8.843 4.424 1.00 61.38 86 THR A CA 1
ATOM 646 C C . THR A 1 86 ? 11.628 10.026 5.362 1.00 61.38 86 THR A C 1
ATOM 648 O O . THR A 1 86 ? 10.682 10.025 6.181 1.00 61.38 86 THR A O 1
#

Secondary structure (DSSP, 8-state):
------SSEEEEEEEEE-TTT--EEEEEEEEEES--HHHHHHHHHHHHHHHHHHTT-S-EEEEES-HHHHHHHHHS--TTEEEEE-

Organism: NCBI:txid262757